Protein AF-A0A928M8E3-F1 (afdb_monomer_lite)

Radius of gyration: 13.66 Å; chains: 1; bounding box: 42×28×38 Å

Foldseek 3Di:
DPPPDPPCPLQAWEAEPNDTDRDDDQVVVVVQQQFWKFWDFPPDPPTATAGFHDGDPFWTWGQGPVRDIDIDTSSRTNYMYTDDPPD

Secondary structure (DSSP, 8-state):
------------EEEETTEEES---TTTGGGGTTSEEEEEETTEEEEEEEEEEEE-SSEEEEEETTS-EEEEEGGGEEEEEEE----

pLDDT: mean 78.51, std 16.41, range [37.09, 95.69]

Structure (mmCIF, N/CA/C/O backbone):
data_AF-A0A928M8E3-F1
#
_entry.id   AF-A0A928M8E3-F1
#
loop_
_atom_site.group_PDB
_atom_site.id
_atom_site.type_symbol
_atom_site.label_atom_id
_atom_site.label_alt_id
_atom_site.label_comp_id
_atom_site.label_asym_id
_atom_site.label_entity_id
_atom_site.label_seq_id
_atom_site.pdbx_PDB_ins_code
_atom_site.Cartn_x
_atom_site.Cartn_y
_atom_site.Cartn_z
_atom_site.occupancy
_atom_site.B_iso_or_equiv
_atom_sit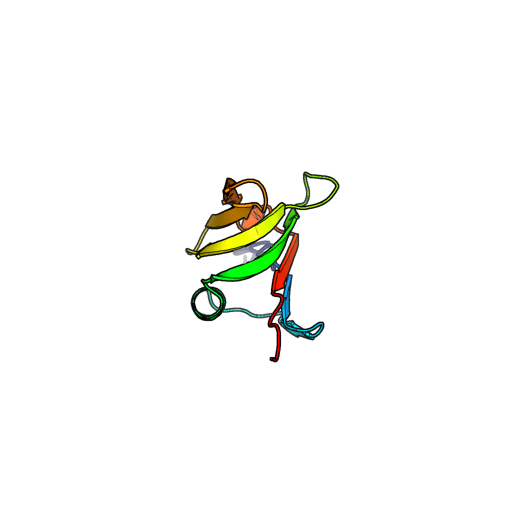e.auth_seq_id
_atom_site.auth_comp_id
_atom_site.auth_asym_id
_atom_site.auth_atom_id
_atom_site.pdbx_PDB_model_num
ATOM 1 N N . MET A 1 1 ? 27.838 -12.432 -22.278 1.00 40.34 1 MET A N 1
ATOM 2 C CA . MET A 1 1 ? 28.340 -11.568 -21.191 1.00 40.34 1 MET A CA 1
ATOM 3 C C . MET A 1 1 ? 27.130 -11.197 -20.353 1.00 40.34 1 MET A C 1
ATOM 5 O O . MET A 1 1 ? 26.206 -10.595 -20.882 1.00 40.34 1 MET A O 1
ATOM 9 N N . MET A 1 2 ? 27.064 -11.720 -19.129 1.00 50.81 2 MET A N 1
ATOM 10 C CA . MET A 1 2 ? 25.913 -11.619 -18.229 1.00 50.81 2 MET A CA 1
ATOM 11 C C . MET A 1 2 ? 25.830 -10.199 -17.651 1.00 50.81 2 MET A C 1
ATOM 13 O O . MET A 1 2 ? 26.407 -9.908 -16.613 1.00 50.81 2 MET A O 1
ATOM 17 N N . MET A 1 3 ? 25.138 -9.311 -18.354 1.00 51.06 3 MET A N 1
ATOM 18 C CA . MET A 1 3 ? 24.496 -8.126 -17.774 1.00 51.06 3 MET A CA 1
ATOM 19 C C . MET A 1 3 ? 23.029 -8.149 -18.203 1.00 51.06 3 MET A C 1
ATOM 21 O O . MET A 1 3 ? 22.505 -7.207 -18.788 1.00 51.06 3 MET A O 1
ATOM 25 N N . GLN A 1 4 ? 22.387 -9.296 -17.986 1.00 46.44 4 GLN A N 1
ATOM 26 C CA . GLN A 1 4 ? 20.944 -9.384 -18.079 1.00 46.44 4 GLN A CA 1
ATOM 27 C C . GLN A 1 4 ? 20.404 -8.731 -16.814 1.00 46.44 4 GLN A C 1
ATOM 29 O O . GLN A 1 4 ? 20.582 -9.254 -15.719 1.00 46.44 4 GLN A O 1
ATOM 34 N N . GLU A 1 5 ? 19.850 -7.538 -17.003 1.00 43.91 5 GLU A N 1
ATOM 35 C CA . GLU A 1 5 ? 18.784 -7.010 -16.169 1.00 43.91 5 GLU A CA 1
ATOM 36 C C . GLU A 1 5 ? 19.107 -7.041 -14.674 1.00 43.91 5 GLU A C 1
ATOM 38 O O . GLU A 1 5 ? 18.497 -7.763 -13.889 1.00 43.91 5 GLU A O 1
ATOM 43 N N . MET A 1 6 ? 19.964 -6.113 -14.240 1.00 40.44 6 MET A N 1
ATOM 44 C CA . MET A 1 6 ? 19.645 -5.444 -12.982 1.00 40.44 6 MET A CA 1
ATOM 45 C C . MET A 1 6 ? 18.362 -4.651 -13.268 1.00 40.44 6 MET A C 1
ATOM 47 O O . MET A 1 6 ? 18.406 -3.446 -13.509 1.00 40.44 6 MET A O 1
ATOM 51 N N . MET A 1 7 ? 17.223 -5.356 -13.365 1.00 37.09 7 MET A N 1
ATOM 52 C CA . MET A 1 7 ? 15.922 -4.750 -13.172 1.00 37.09 7 MET A CA 1
ATOM 53 C C . MET A 1 7 ? 16.108 -4.003 -11.868 1.00 37.09 7 MET A C 1
ATOM 55 O O . MET A 1 7 ? 16.270 -4.605 -10.806 1.00 37.09 7 MET A O 1
ATOM 59 N N . VAL A 1 8 ? 16.148 -2.679 -11.954 1.00 44.88 8 VAL A N 1
ATOM 60 C CA . VAL A 1 8 ? 15.784 -1.850 -10.826 1.00 44.88 8 VAL A CA 1
ATOM 61 C C . VAL A 1 8 ? 14.302 -2.151 -10.645 1.00 44.88 8 VAL A C 1
ATOM 63 O O . VAL A 1 8 ? 13.435 -1.402 -11.080 1.00 44.88 8 VAL A O 1
ATOM 66 N N . SER A 1 9 ? 13.998 -3.320 -10.079 1.00 47.97 9 SER A N 1
ATOM 67 C CA . SER A 1 9 ? 12.789 -3.511 -9.320 1.00 47.97 9 SER A CA 1
ATOM 68 C C . SER A 1 9 ? 12.918 -2.439 -8.257 1.00 47.97 9 SER A C 1
ATOM 70 O O . SER A 1 9 ? 13.670 -2.613 -7.296 1.00 47.97 9 SER A O 1
ATOM 72 N N . ASN A 1 10 ? 12.320 -1.271 -8.506 1.00 54.00 10 ASN A N 1
ATOM 73 C CA . ASN A 1 10 ? 12.078 -0.284 -7.471 1.00 54.00 10 ASN A CA 1
ATOM 74 C C . ASN A 1 10 ? 11.297 -1.058 -6.416 1.00 54.00 10 ASN A C 1
ATOM 76 O O . ASN A 1 10 ? 10.097 -1.277 -6.563 1.00 54.00 10 ASN A O 1
ATOM 80 N N . ALA A 1 11 ? 12.026 -1.603 -5.443 1.00 61.47 11 ALA A N 1
ATOM 81 C CA . ALA A 1 11 ? 11.496 -2.486 -4.431 1.00 61.47 11 ALA A CA 1
ATOM 82 C C . ALA A 1 11 ? 10.684 -1.592 -3.507 1.00 61.47 11 ALA A C 1
ATOM 84 O O . ALA A 1 11 ? 11.196 -1.003 -2.559 1.00 61.47 11 ALA A O 1
ATOM 85 N N . MET A 1 12 ? 9.432 -1.393 -3.894 1.00 75.12 12 MET A N 1
ATOM 86 C CA . MET A 1 12 ? 8.425 -0.683 -3.141 1.00 75.12 12 MET A CA 1
ATOM 87 C C . MET A 1 12 ? 8.386 -1.268 -1.728 1.00 75.12 12 MET A C 1
ATOM 89 O O . MET A 1 12 ? 8.029 -2.431 -1.537 1.00 75.12 12 MET A O 1
ATOM 93 N N . THR A 1 13 ? 8.742 -0.466 -0.727 1.00 82.25 13 THR A N 1
ATOM 94 C CA . THR A 1 13 ? 8.726 -0.921 0.665 1.00 82.25 13 THR A CA 1
ATOM 95 C C . THR A 1 13 ? 7.293 -0.913 1.178 1.00 82.25 13 THR A C 1
ATOM 97 O O . THR A 1 13 ? 6.661 0.143 1.261 1.00 82.25 13 THR A O 1
ATOM 100 N N . VAL A 1 14 ? 6.766 -2.067 1.575 1.00 83.75 14 VAL A N 1
ATOM 101 C CA . VAL A 1 14 ? 5.450 -2.126 2.219 1.00 83.75 14 VAL A CA 1
ATOM 102 C C . VAL A 1 14 ? 5.636 -2.199 3.727 1.00 83.75 14 VAL A C 1
ATOM 104 O O . VAL A 1 14 ? 6.381 -3.026 4.237 1.00 83.75 14 VAL A O 1
ATOM 107 N N . ILE A 1 15 ? 4.970 -1.311 4.455 1.00 86.19 15 ILE A N 1
ATOM 108 C CA . ILE A 1 15 ? 5.014 -1.221 5.910 1.00 86.19 15 ILE A CA 1
ATOM 109 C C . ILE A 1 15 ? 3.628 -1.546 6.443 1.00 86.19 15 ILE A C 1
ATOM 111 O O . ILE A 1 15 ? 2.659 -0.842 6.167 1.00 86.19 15 ILE A O 1
ATOM 115 N N . ILE A 1 16 ? 3.531 -2.607 7.235 1.00 85.50 16 ILE A N 1
ATOM 116 C CA . ILE A 1 16 ? 2.282 -3.031 7.872 1.00 85.50 16 ILE A CA 1
ATOM 117 C C . ILE A 1 16 ? 2.498 -2.987 9.377 1.00 85.50 16 ILE A C 1
ATOM 119 O O . ILE A 1 16 ? 3.393 -3.651 9.897 1.00 85.50 16 ILE A O 1
ATOM 123 N N . ASN A 1 17 ? 1.709 -2.180 10.090 1.00 79.88 17 ASN A N 1
ATOM 124 C CA . ASN A 1 17 ? 1.863 -1.967 11.540 1.00 79.88 17 ASN A CA 1
ATOM 125 C C . ASN A 1 17 ? 3.302 -1.628 11.969 1.00 79.88 17 ASN A C 1
ATOM 127 O O . ASN A 1 17 ? 3.794 -2.124 12.982 1.00 79.88 17 ASN A O 1
ATOM 131 N N . GLY A 1 18 ? 4.007 -0.824 11.172 1.00 78.19 18 GLY A N 1
ATOM 132 C CA . GLY A 1 18 ? 5.394 -0.441 11.452 1.00 78.19 18 GLY A CA 1
ATOM 133 C C . GLY A 1 18 ? 6.436 -1.532 11.182 1.00 78.19 18 GLY A C 1
ATOM 134 O O . GLY A 1 18 ? 7.615 -1.294 11.423 1.00 78.19 18 GLY A O 1
ATOM 135 N N . LYS A 1 19 ? 6.042 -2.702 10.662 1.00 82.44 19 LYS A N 1
ATOM 136 C CA . LYS A 1 19 ? 6.975 -3.728 10.181 1.00 82.44 19 LYS A CA 1
ATOM 137 C C . LYS A 1 19 ? 7.186 -3.578 8.680 1.00 82.44 19 LYS A C 1
ATOM 139 O O . LYS A 1 19 ? 6.222 -3.620 7.919 1.00 82.44 19 LYS A O 1
ATOM 144 N N . GLU A 1 20 ? 8.441 -3.419 8.274 1.00 81.38 20 GLU A N 1
ATOM 145 C CA . GLU A 1 20 ? 8.841 -3.445 6.867 1.00 81.38 20 GLU A CA 1
ATOM 146 C C . GLU A 1 20 ? 8.746 -4.869 6.316 1.00 81.38 20 GLU A C 1
ATOM 148 O O . GLU A 1 20 ? 9.314 -5.809 6.875 1.00 81.38 20 GLU A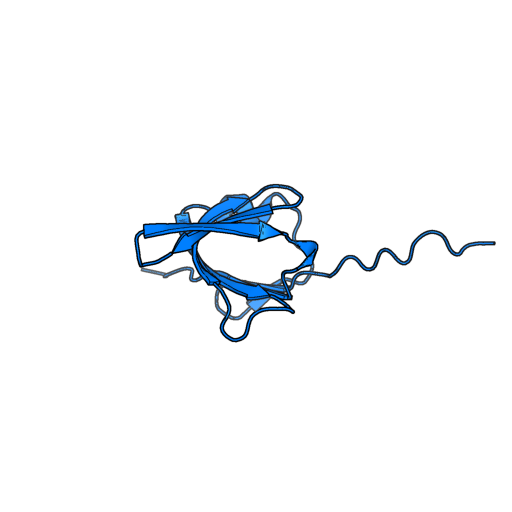 O 1
ATOM 153 N N . ILE A 1 21 ? 8.061 -5.012 5.190 1.00 80.75 21 ILE A N 1
ATOM 154 C CA . ILE A 1 21 ? 8.029 -6.220 4.377 1.00 80.75 21 ILE A CA 1
ATOM 155 C C . ILE A 1 21 ? 8.753 -5.878 3.075 1.00 80.75 21 ILE A C 1
ATOM 157 O O . ILE A 1 21 ? 8.285 -5.052 2.292 1.00 80.75 21 ILE A O 1
ATOM 161 N N . LYS A 1 22 ? 9.939 -6.471 2.892 1.00 61.44 22 LYS A N 1
ATOM 162 C CA . LYS A 1 22 ? 10.850 -6.180 1.769 1.00 61.44 22 LYS A CA 1
ATOM 163 C C . LYS A 1 22 ? 10.627 -7.054 0.535 1.00 61.44 22 LYS A C 1
ATOM 165 O O . LYS A 1 22 ? 11.282 -6.836 -0.473 1.00 61.44 22 LYS A O 1
ATOM 170 N N . ASP A 1 23 ? 9.703 -8.002 0.605 1.00 58.62 23 ASP A N 1
ATOM 171 C CA . ASP A 1 23 ? 9.403 -8.913 -0.492 1.00 58.62 23 ASP A CA 1
ATOM 172 C C . ASP A 1 23 ? 7.905 -9.217 -0.460 1.00 58.62 23 ASP A C 1
ATOM 174 O O . ASP A 1 23 ? 7.426 -10.021 0.342 1.00 58.62 23 ASP A O 1
ATOM 178 N N . MET A 1 24 ? 7.135 -8.455 -1.236 1.00 63.44 24 MET A N 1
ATOM 179 C CA . MET A 1 24 ? 5.707 -8.698 -1.400 1.00 63.44 24 MET A CA 1
ATOM 180 C C . MET A 1 24 ? 5.469 -9.245 -2.796 1.00 63.44 24 MET A C 1
ATOM 182 O O . MET A 1 24 ? 5.717 -8.566 -3.789 1.00 63.44 24 MET A O 1
ATOM 186 N N . SER A 1 25 ? 4.895 -10.443 -2.862 1.00 61.19 25 SER A N 1
ATOM 187 C CA . SER A 1 25 ? 4.190 -10.861 -4.067 1.00 61.19 25 SER A CA 1
ATOM 188 C C . SER A 1 25 ? 2.995 -9.928 -4.300 1.00 61.19 25 SER A C 1
ATOM 190 O O . SER A 1 25 ? 2.355 -9.475 -3.345 1.00 61.19 25 SER A O 1
ATOM 192 N N . ASP A 1 26 ? 2.648 -9.672 -5.566 1.00 62.47 26 ASP A N 1
ATOM 193 C CA . ASP A 1 26 ? 1.511 -8.814 -5.950 1.00 62.47 26 ASP A CA 1
ATOM 194 C C . ASP A 1 26 ? 0.187 -9.202 -5.267 1.00 62.47 26 ASP A C 1
ATOM 196 O O . ASP A 1 26 ? -0.709 -8.373 -5.104 1.00 62.47 26 ASP A O 1
ATOM 200 N N . SER A 1 27 ? 0.083 -10.455 -4.820 1.00 64.69 27 SER A N 1
ATOM 201 C CA . SER A 1 27 ? -1.081 -11.014 -4.136 1.00 64.69 27 SER A CA 1
ATOM 202 C C . SER A 1 27 ? -1.281 -10.496 -2.707 1.00 64.69 27 SER A C 1
ATOM 204 O O . SER A 1 27 ? -2.417 -10.469 -2.243 1.00 64.69 27 SER A O 1
ATOM 206 N N . MET A 1 28 ? -0.240 -10.035 -2.005 1.00 76.38 28 MET A N 1
ATOM 207 C CA . MET A 1 28 ? -0.397 -9.611 -0.605 1.00 76.38 28 MET A CA 1
ATOM 208 C C . MET A 1 28 ? -1.119 -8.267 -0.457 1.00 76.38 28 MET A C 1
ATOM 210 O O . MET A 1 28 ? -1.896 -8.087 0.475 1.00 76.38 28 MET A O 1
ATOM 214 N N . LEU A 1 29 ? -0.939 -7.320 -1.387 1.00 82.31 29 LEU A N 1
ATOM 215 C CA . LEU A 1 29 ? -1.680 -6.047 -1.344 1.00 82.31 29 LEU A CA 1
ATOM 216 C C . LEU A 1 29 ? -3.195 -6.253 -1.494 1.00 82.31 29 LEU A C 1
ATOM 218 O O . LEU A 1 29 ? -3.974 -5.451 -0.974 1.00 82.31 29 LEU A O 1
ATOM 222 N N . LEU A 1 30 ? -3.612 -7.335 -2.162 1.00 85.88 30 LEU A N 1
ATOM 223 C CA . LEU A 1 30 ? -5.022 -7.691 -2.319 1.00 85.88 30 LEU A CA 1
ATOM 224 C C . LEU A 1 30 ? -5.688 -8.041 -0.977 1.00 85.88 30 LEU A C 1
ATOM 226 O O . LEU A 1 30 ? -6.882 -7.800 -0.808 1.00 85.88 30 LEU A O 1
ATOM 230 N N . GLU A 1 31 ? -4.933 -8.531 0.008 1.00 86.19 31 GLU A N 1
ATOM 231 C CA . GLU A 1 31 ? -5.453 -8.823 1.354 1.00 86.19 31 GLU A CA 1
ATOM 232 C C . GLU A 1 31 ? -5.796 -7.548 2.141 1.00 86.19 31 GLU A C 1
ATOM 234 O O . GLU A 1 31 ? -6.585 -7.571 3.088 1.00 86.19 31 GLU A O 1
ATOM 239 N N . TYR A 1 32 ? -5.232 -6.410 1.730 1.00 88.50 32 TYR A N 1
ATOM 240 C CA . TYR A 1 32 ? -5.404 -5.121 2.393 1.00 88.50 32 TYR A CA 1
ATOM 241 C C . TYR A 1 32 ? -6.374 -4.187 1.659 1.00 88.50 32 TYR A C 1
ATOM 243 O O . TYR A 1 32 ? -6.517 -3.022 2.049 1.00 88.50 32 TYR A O 1
ATOM 251 N N . ILE A 1 33 ? -7.086 -4.668 0.630 1.00 91.50 33 ILE A N 1
ATOM 252 C CA . ILE A 1 33 ? -8.166 -3.892 0.009 1.00 91.50 33 ILE A CA 1
ATOM 253 C C . ILE A 1 33 ? -9.195 -3.495 1.077 1.00 91.50 33 ILE A C 1
ATOM 255 O O . ILE A 1 33 ? -9.640 -4.286 1.905 1.00 91.50 33 ILE A O 1
ATOM 259 N N . GLY A 1 34 ? -9.573 -2.222 1.072 1.00 91.56 34 GLY A N 1
ATOM 260 C CA . GLY A 1 34 ? -10.493 -1.621 2.027 1.00 91.56 34 GLY A CA 1
ATOM 261 C C . GLY A 1 34 ? -9.829 -1.055 3.284 1.00 91.56 34 GLY A C 1
ATOM 262 O O . GLY A 1 34 ? -10.509 -0.339 4.031 1.00 91.56 34 GLY A O 1
ATOM 263 N N . LYS A 1 35 ? -8.533 -1.313 3.508 1.00 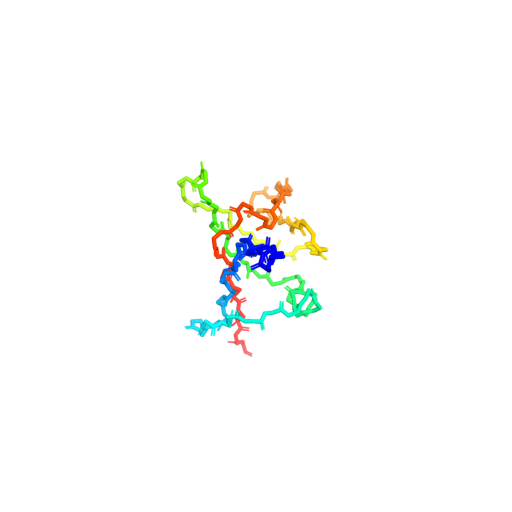92.31 35 LYS A N 1
ATOM 264 C CA . LYS A 1 35 ? -7.758 -0.725 4.611 1.00 92.31 35 LYS A CA 1
ATOM 265 C C . LYS A 1 35 ? -7.284 0.684 4.272 1.00 92.31 35 LYS A C 1
ATOM 267 O O . LYS A 1 35 ? -7.135 1.051 3.104 1.00 92.31 35 LYS A O 1
ATOM 272 N N . ASN A 1 36 ? -7.077 1.485 5.311 1.00 92.62 36 ASN A N 1
ATOM 273 C CA . ASN A 1 36 ? -6.471 2.798 5.150 1.00 92.62 36 ASN A CA 1
ATOM 274 C C . ASN A 1 36 ? -4.976 2.625 4.867 1.00 92.62 36 ASN A C 1
ATOM 276 O O . ASN A 1 36 ? -4.324 1.738 5.414 1.00 92.62 36 ASN A O 1
ATOM 280 N N . CYS A 1 37 ? -4.450 3.452 3.977 1.00 91.94 37 CYS A N 1
ATOM 281 C CA . CYS A 1 37 ? -3.065 3.430 3.570 1.00 91.94 37 CYS A CA 1
ATOM 282 C C . CYS A 1 37 ? -2.531 4.838 3.309 1.00 91.94 37 CYS A C 1
ATOM 284 O O . CYS A 1 37 ? -3.262 5.763 2.931 1.00 91.94 37 CYS A O 1
ATOM 286 N N . SER A 1 38 ? -1.221 4.976 3.458 1.00 91.81 38 SER A N 1
ATOM 287 C CA . SER A 1 38 ? -0.463 6.154 3.055 1.00 91.81 38 SER A CA 1
ATOM 288 C C . SER A 1 38 ? 0.625 5.728 2.070 1.00 91.81 38 SER A C 1
ATOM 290 O O . SER A 1 38 ? 1.371 4.795 2.350 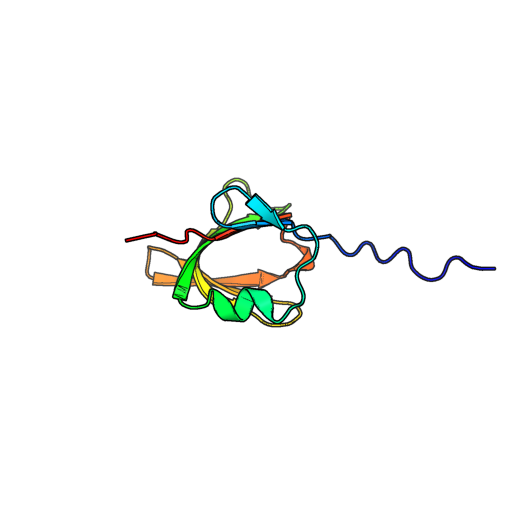1.00 91.81 38 SER A O 1
ATOM 292 N N . VAL A 1 39 ? 0.689 6.374 0.910 1.00 90.75 39 VAL A N 1
ATOM 293 C CA . VAL A 1 39 ? 1.559 6.004 -0.214 1.00 90.75 39 VAL A CA 1
ATOM 294 C C . VAL A 1 39 ? 2.508 7.145 -0.512 1.00 90.75 39 VAL A C 1
ATOM 296 O O . VAL A 1 39 ? 2.066 8.235 -0.858 1.00 90.75 39 VAL A O 1
ATOM 299 N N . TRP A 1 40 ? 3.808 6.913 -0.403 1.00 88.94 40 TRP A N 1
ATOM 300 C CA . TRP A 1 40 ? 4.821 7.910 -0.728 1.00 88.94 40 TRP A CA 1
ATOM 301 C C . TRP A 1 40 ? 5.401 7.633 -2.102 1.00 88.94 40 TRP A C 1
ATOM 303 O O . TRP A 1 40 ? 5.780 6.503 -2.403 1.00 88.94 40 TRP A O 1
ATOM 313 N N . THR A 1 41 ? 5.474 8.670 -2.930 1.00 87.12 41 THR A N 1
ATOM 314 C CA . THR A 1 41 ? 6.061 8.603 -4.267 1.00 87.12 41 THR A CA 1
ATOM 315 C C . THR A 1 41 ? 7.317 9.460 -4.345 1.00 87.12 41 THR A C 1
ATOM 317 O O . THR A 1 41 ? 7.468 10.423 -3.594 1.00 87.12 41 THR A O 1
ATOM 320 N N . PHE A 1 42 ? 8.199 9.151 -5.297 1.00 77.62 42 PHE A N 1
ATOM 321 C CA . PHE A 1 42 ? 9.435 9.917 -5.518 1.00 77.62 42 PHE A CA 1
ATOM 322 C C . PHE A 1 42 ? 9.188 11.370 -5.960 1.00 77.62 42 PHE A C 1
ATOM 324 O O . PHE A 1 42 ? 10.056 12.223 -5.805 1.00 77.62 42 PHE A O 1
ATOM 331 N N . ASN A 1 43 ? 8.018 11.655 -6.537 1.00 71.50 43 ASN A N 1
ATOM 332 C CA . ASN A 1 43 ? 7.726 12.919 -7.215 1.00 71.50 43 ASN A CA 1
ATOM 333 C C . ASN A 1 43 ? 6.804 13.870 -6.436 1.00 71.50 43 ASN A C 1
ATOM 335 O O . ASN A 1 43 ? 6.572 14.983 -6.902 1.00 71.50 43 ASN A O 1
ATOM 339 N N . SER A 1 44 ? 6.247 13.451 -5.295 1.00 65.50 44 SER A N 1
ATOM 340 C CA . SER A 1 44 ? 5.224 14.228 -4.586 1.00 65.50 44 SER A CA 1
ATOM 341 C C . SER A 1 44 ? 5.539 14.352 -3.101 1.00 65.50 44 SER A C 1
ATOM 343 O O . SER A 1 44 ? 5.495 13.381 -2.344 1.00 65.50 44 SER A O 1
ATOM 345 N N . VAL A 1 45 ? 5.801 15.586 -2.666 1.00 63.38 45 VAL A N 1
ATOM 346 C CA . VAL A 1 45 ? 5.994 15.923 -1.253 1.00 63.38 45 VAL A CA 1
ATOM 347 C C . VAL A 1 45 ? 4.670 15.706 -0.511 1.00 63.38 45 VAL A C 1
ATOM 349 O O . VAL A 1 45 ? 3.701 16.424 -0.736 1.00 63.38 45 VAL A O 1
ATOM 352 N N . GLY A 1 46 ? 4.623 14.705 0.372 1.00 67.81 46 GLY A N 1
ATOM 353 C CA . GLY A 1 46 ? 3.500 14.466 1.292 1.00 67.81 46 GLY A CA 1
ATOM 354 C C . GLY A 1 46 ? 2.748 13.144 1.111 1.00 67.81 46 GLY A C 1
ATOM 355 O O . GLY A 1 46 ? 2.061 12.725 2.045 1.00 67.81 46 GLY A O 1
ATOM 356 N N . GLY A 1 47 ? 2.926 12.460 -0.024 1.00 80.69 47 GLY A N 1
ATOM 357 C CA . GLY A 1 47 ? 2.275 11.179 -0.308 1.00 80.69 47 GLY A CA 1
ATOM 358 C C . GLY A 1 47 ? 0.741 11.243 -0.427 1.00 80.69 47 GLY A C 1
ATOM 359 O O . GLY A 1 47 ? 0.093 12.248 -0.134 1.00 80.69 47 GLY A O 1
ATOM 360 N N . VAL A 1 48 ? 0.136 10.143 -0.868 1.00 89.50 48 VAL A N 1
ATOM 361 C CA . VAL A 1 48 ? -1.311 9.963 -1.013 1.00 89.50 48 VAL A CA 1
ATOM 362 C C . VAL A 1 48 ? -1.847 9.211 0.199 1.00 89.50 48 VAL A C 1
ATOM 364 O O . VAL A 1 48 ? -1.457 8.075 0.447 1.00 89.50 48 VAL A O 1
ATOM 367 N N . LYS A 1 49 ? -2.776 9.813 0.947 1.00 91.19 49 LYS A N 1
ATOM 368 C CA . LYS A 1 49 ? -3.448 9.158 2.081 1.00 91.19 49 LYS A CA 1
ATOM 369 C C . LYS A 1 49 ? -4.902 8.854 1.754 1.00 91.19 49 LYS A C 1
ATOM 371 O O . LYS A 1 49 ? -5.656 9.745 1.351 1.00 91.19 49 LYS A O 1
ATOM 376 N N . GLY A 1 50 ? -5.324 7.619 1.982 1.00 93.56 50 GLY A N 1
ATOM 377 C CA . GLY A 1 50 ? -6.686 7.204 1.678 1.00 93.56 50 GLY A CA 1
ATOM 378 C C . GLY A 1 50 ? -6.947 5.744 1.993 1.00 93.56 50 GLY A C 1
ATOM 379 O O . GLY A 1 50 ? -6.256 5.149 2.805 1.00 93.56 50 GLY A O 1
ATOM 380 N N . LYS A 1 51 ? -7.966 5.177 1.360 1.00 94.81 51 LYS A N 1
ATOM 381 C CA . LYS A 1 51 ? -8.320 3.765 1.445 1.00 94.81 51 LYS A CA 1
ATOM 382 C C . LYS A 1 51 ? -7.844 3.041 0.192 1.00 94.81 51 LYS A C 1
ATOM 384 O O . LYS A 1 51 ? -8.148 3.492 -0.914 1.00 94.81 51 LYS A O 1
ATOM 389 N N . LEU A 1 52 ? -7.152 1.920 0.360 1.00 93.56 52 LEU A N 1
ATOM 390 C CA . LEU A 1 52 ? -6.749 1.050 -0.739 1.00 93.56 52 LEU A CA 1
ATOM 391 C C . LEU A 1 52 ? -8.000 0.410 -1.359 1.00 93.56 52 LEU A C 1
ATOM 393 O O . LEU A 1 52 ? -8.755 -0.261 -0.663 1.00 93.56 52 LEU A O 1
ATOM 397 N N . MET A 1 53 ? -8.266 0.650 -2.640 1.00 95.12 53 MET A N 1
ATOM 398 C CA . MET A 1 53 ? -9.476 0.162 -3.322 1.00 95.12 53 MET A CA 1
ATOM 399 C C . MET A 1 53 ? -9.199 -0.977 -4.291 1.00 95.12 53 MET A C 1
ATOM 401 O O . MET A 1 53 ? -10.051 -1.841 -4.459 1.00 95.12 53 MET A O 1
ATOM 405 N N . ALA A 1 54 ? -8.039 -0.956 -4.938 1.00 92.69 54 ALA A N 1
ATOM 406 C CA . ALA A 1 54 ? -7.575 -2.014 -5.822 1.00 92.69 54 ALA A CA 1
ATOM 407 C C . ALA A 1 54 ? -6.051 -1.930 -5.948 1.00 92.69 54 ALA A C 1
ATOM 409 O O . ALA A 1 54 ? -5.475 -0.850 -5.789 1.00 92.69 54 ALA A O 1
ATOM 410 N N . ALA A 1 55 ? -5.425 -3.053 -6.265 1.00 89.62 55 ALA A N 1
ATOM 411 C CA . ALA A 1 55 ? -4.035 -3.127 -6.674 1.00 89.62 55 ALA A CA 1
ATOM 412 C C . ALA A 1 55 ? -3.916 -4.191 -7.769 1.00 89.62 55 ALA A C 1
ATOM 414 O O . ALA A 1 55 ? -4.571 -5.229 -7.686 1.00 89.62 55 ALA A O 1
ATOM 415 N N . ASP A 1 56 ? -3.101 -3.923 -8.775 1.00 87.75 56 ASP A N 1
ATOM 416 C CA . ASP A 1 56 ? -2.676 -4.893 -9.787 1.00 87.75 56 ASP A CA 1
ATOM 417 C C . ASP A 1 56 ? -1.145 -4.864 -9.896 1.00 87.75 56 ASP A C 1
ATOM 419 O O . ASP A 1 56 ? -0.489 -4.275 -9.039 1.00 87.75 56 ASP A O 1
ATOM 423 N N . SER A 1 57 ? -0.550 -5.513 -10.896 1.00 82.94 57 SER A N 1
ATOM 424 C CA . SER A 1 57 ? 0.909 -5.604 -11.062 1.00 82.94 57 SER A CA 1
ATOM 425 C C . SER A 1 57 ? 1.616 -4.254 -11.225 1.00 82.94 57 SER A C 1
ATOM 427 O O . SER A 1 57 ? 2.792 -4.142 -10.892 1.00 82.94 57 SER A O 1
ATOM 429 N N . GLU A 1 58 ? 0.929 -3.212 -11.692 1.00 84.94 58 GLU A N 1
ATOM 430 C CA . GLU A 1 58 ? 1.550 -1.928 -12.040 1.00 84.94 58 GLU A CA 1
ATOM 431 C C . GLU A 1 58 ? 0.913 -0.730 -11.335 1.00 84.94 58 GLU A C 1
ATOM 433 O O . GLU A 1 58 ? 1.545 0.321 -11.216 1.00 84.94 58 GLU A O 1
ATOM 438 N N . TRP A 1 59 ? -0.316 -0.863 -10.846 1.00 89.88 59 TRP A N 1
ATOM 439 C CA . TRP A 1 59 ? -1.116 0.251 -10.361 1.00 89.88 59 TRP A CA 1
ATOM 440 C C . TRP A 1 59 ? -1.741 -0.029 -9.004 1.00 89.88 59 TRP A C 1
ATOM 442 O O . TRP A 1 59 ? -2.118 -1.146 -8.647 1.00 89.88 59 TRP A O 1
ATOM 452 N N . VAL A 1 60 ? -1.898 1.049 -8.242 1.00 91.12 60 VAL A N 1
ATOM 453 C CA . VAL A 1 60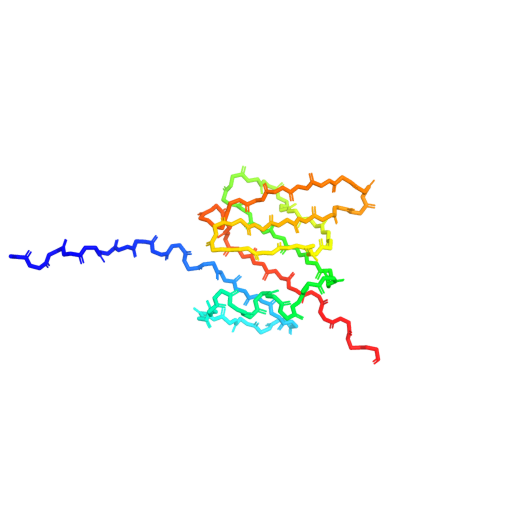 ? -2.614 1.066 -6.971 1.00 91.12 60 VAL A CA 1
ATOM 454 C C . VAL A 1 60 ? -3.687 2.143 -7.028 1.00 91.12 60 VAL A C 1
ATOM 456 O O . VAL A 1 60 ? -3.409 3.302 -7.336 1.00 91.12 60 VAL A O 1
ATOM 459 N N . LYS A 1 61 ? -4.926 1.768 -6.709 1.00 94.50 61 LYS A N 1
ATOM 460 C CA . LYS A 1 61 ? -6.076 2.673 -6.653 1.00 94.50 61 LYS A CA 1
ATOM 461 C C . LYS A 1 61 ? -6.386 3.035 -5.209 1.00 94.50 61 LYS A C 1
ATOM 463 O O . LYS A 1 61 ? -6.685 2.162 -4.395 1.00 94.50 61 LYS A O 1
ATOM 468 N N . ILE A 1 62 ? -6.394 4.328 -4.909 1.00 94.06 62 ILE A N 1
ATOM 469 C CA . ILE A 1 62 ? -6.610 4.870 -3.569 1.00 94.06 62 ILE A CA 1
ATOM 470 C C . ILE A 1 62 ? -7.804 5.819 -3.605 1.00 94.06 62 ILE A C 1
ATOM 472 O O . ILE A 1 62 ? -7.869 6.721 -4.438 1.00 94.06 62 ILE A O 1
ATOM 476 N N . LYS A 1 63 ? -8.743 5.649 -2.675 1.00 95.69 63 LYS A N 1
ATOM 477 C CA . LYS A 1 63 ? -9.802 6.629 -2.420 1.00 95.69 63 LYS A CA 1
ATOM 478 C C . LYS A 1 63 ? -9.361 7.561 -1.300 1.00 95.69 63 LYS A C 1
ATOM 480 O O . LYS A 1 63 ? -9.225 7.123 -0.159 1.00 95.69 63 LYS A O 1
ATOM 485 N N . THR A 1 64 ? -9.120 8.830 -1.602 1.00 93.00 64 THR A N 1
ATOM 486 C CA . THR A 1 64 ? -8.693 9.816 -0.601 1.00 93.00 64 THR A CA 1
ATOM 487 C C . THR A 1 64 ? -9.798 10.076 0.425 1.00 93.00 64 THR A C 1
ATOM 489 O O . THR A 1 64 ? -10.976 9.791 0.194 1.00 93.00 64 THR A O 1
ATOM 492 N N . LYS A 1 65 ? -9.441 10.684 1.563 1.00 87.00 65 LYS A N 1
ATOM 493 C CA . LYS A 1 65 ? -10.425 11.097 2.584 1.00 87.00 65 LYS A CA 1
ATOM 494 C C . LYS A 1 65 ? -11.485 12.071 2.050 1.00 87.00 65 LYS A C 1
ATOM 496 O O . LYS A 1 65 ? -12.583 12.109 2.590 1.00 87.00 65 LYS A O 1
ATOM 501 N N . LYS A 1 66 ? -11.167 12.834 0.997 1.00 88.81 66 LYS A N 1
ATOM 502 C CA . LYS A 1 66 ? -12.096 13.765 0.336 1.00 88.81 66 LYS A CA 1
ATOM 503 C C . LYS A 1 66 ? -13.067 13.067 -0.624 1.00 88.81 66 LYS A C 1
ATOM 505 O O . LYS A 1 66 ? -14.005 13.694 -1.095 1.00 88.81 66 LYS A O 1
ATOM 510 N N . GLY A 1 67 ? -12.871 11.774 -0.883 1.00 88.69 67 GLY A N 1
ATOM 511 C CA . GLY A 1 67 ? -13.696 10.977 -1.790 1.00 88.69 67 GLY A CA 1
ATOM 512 C C . GLY A 1 67 ? -13.112 10.819 -3.193 1.00 88.69 67 GLY A C 1
ATOM 513 O O . GLY A 1 67 ? -13.575 9.940 -3.918 1.00 88.69 67 GLY A O 1
ATOM 514 N N . ASP A 1 68 ? -12.076 11.589 -3.539 1.00 92.88 68 ASP A N 1
ATOM 515 C CA . ASP A 1 68 ? -11.401 11.514 -4.837 1.00 92.88 68 ASP A CA 1
ATOM 516 C C . ASP A 1 68 ? -10.692 10.174 -5.035 1.00 92.88 68 ASP A C 1
ATOM 518 O O . ASP A 1 68 ? -10.148 9.593 -4.092 1.00 92.88 68 ASP A O 1
ATOM 522 N N . ILE A 1 69 ? -10.646 9.712 -6.281 1.00 94.12 69 ILE A N 1
ATOM 523 C CA . ILE A 1 69 ? -9.892 8.524 -6.674 1.00 94.12 69 ILE A CA 1
ATOM 524 C C . ILE A 1 69 ? -8.542 8.955 -7.238 1.00 94.12 69 ILE A C 1
ATOM 526 O O . ILE A 1 69 ? -8.484 9.741 -8.180 1.00 94.12 69 ILE A O 1
ATOM 530 N N . GLN A 1 70 ? -7.466 8.397 -6.694 1.00 92.44 70 GLN A N 1
ATOM 531 C CA . GLN A 1 70 ? -6.118 8.525 -7.235 1.00 92.44 70 GLN A CA 1
ATOM 532 C C . GLN A 1 70 ? -5.591 7.155 -7.649 1.00 92.44 70 GLN A C 1
ATOM 534 O O . GLN A 1 70 ? -5.776 6.168 -6.937 1.00 92.44 70 GLN A O 1
ATOM 539 N N . ILE A 1 71 ? -4.950 7.103 -8.812 1.00 92.06 71 ILE A N 1
ATOM 540 C CA . ILE A 1 71 ? -4.318 5.902 -9.354 1.00 92.06 71 ILE A CA 1
ATOM 541 C C . ILE A 1 71 ? -2.821 6.189 -9.420 1.00 92.06 71 ILE A C 1
ATOM 543 O O . ILE A 1 71 ? -2.409 7.178 -10.023 1.00 92.06 71 ILE A O 1
ATOM 547 N N . VAL A 1 72 ? -2.023 5.361 -8.753 1.00 90.06 72 VAL A N 1
ATOM 548 C CA . VAL A 1 72 ? -0.582 5.565 -8.584 1.00 90.06 72 VAL A CA 1
ATOM 549 C C . VAL A 1 72 ? 0.155 4.388 -9.205 1.00 90.06 72 VAL A C 1
ATOM 551 O O . VAL A 1 72 ? -0.171 3.239 -8.913 1.00 90.06 72 VAL A O 1
ATOM 554 N N . ASN A 1 73 ? 1.137 4.671 -10.060 1.00 88.19 73 ASN A N 1
ATOM 555 C CA . ASN A 1 73 ? 1.986 3.641 -10.651 1.00 88.19 73 ASN A CA 1
ATOM 556 C C . ASN A 1 73 ? 2.960 3.100 -9.595 1.00 88.19 73 ASN A C 1
ATOM 558 O O . ASN A 1 73 ? 3.677 3.893 -8.982 1.00 88.19 73 ASN A O 1
ATOM 562 N N . LYS A 1 74 ? 3.025 1.779 -9.411 1.00 85.44 74 LYS A N 1
ATOM 563 C CA . LYS A 1 74 ? 3.898 1.096 -8.444 1.00 85.44 74 LYS A CA 1
ATOM 564 C C . LYS A 1 74 ? 5.373 1.443 -8.623 1.00 85.44 74 LYS A C 1
ATOM 566 O O . LYS A 1 74 ? 6.057 1.634 -7.624 1.00 85.44 74 LYS A O 1
ATOM 571 N N . ASN A 1 75 ? 5.842 1.651 -9.855 1.00 84.25 75 ASN A N 1
ATOM 572 C CA . ASN A 1 75 ? 7.234 2.035 -10.116 1.00 84.25 75 ASN A CA 1
ATOM 573 C C . ASN A 1 75 ? 7.582 3.428 -9.572 1.00 84.25 75 ASN A C 1
ATOM 575 O O . ASN A 1 75 ? 8.758 3.738 -9.384 1.00 84.25 75 ASN A O 1
ATOM 579 N N . MET A 1 76 ? 6.575 4.273 -9.323 1.00 86.06 76 MET A N 1
ATOM 580 C CA . MET A 1 76 ? 6.747 5.593 -8.713 1.00 86.06 76 MET A CA 1
ATOM 581 C C . MET A 1 76 ? 6.620 5.568 -7.187 1.00 86.06 76 MET A C 1
ATOM 583 O O . MET A 1 76 ? 6.836 6.605 -6.554 1.00 86.06 76 MET A O 1
ATOM 587 N N . ILE A 1 77 ? 6.250 4.431 -6.593 1.00 86.88 77 ILE A N 1
ATOM 588 C CA . ILE A 1 77 ? 6.019 4.305 -5.157 1.00 86.88 77 ILE A CA 1
ATOM 589 C C . ILE A 1 77 ? 7.330 3.950 -4.458 1.00 86.88 77 ILE A C 1
ATOM 591 O O . ILE A 1 77 ? 7.973 2.952 -4.763 1.00 86.88 77 ILE A O 1
ATOM 595 N N . MET A 1 78 ? 7.692 4.764 -3.472 1.00 87.06 78 MET A N 1
ATOM 596 C CA . MET A 1 78 ? 8.778 4.482 -2.536 1.00 87.06 78 MET A CA 1
ATOM 597 C C . MET A 1 78 ? 8.313 3.532 -1.439 1.00 87.06 78 MET A C 1
ATOM 599 O O . MET A 1 78 ? 8.970 2.535 -1.144 1.00 87.06 78 MET A O 1
ATOM 603 N N . SER A 1 79 ? 7.175 3.853 -0.821 1.00 87.31 79 SER A N 1
ATOM 604 C CA . SER A 1 79 ? 6.609 3.035 0.239 1.00 87.31 79 SER A CA 1
ATOM 605 C C . SER A 1 79 ? 5.091 3.121 0.317 1.00 87.31 79 SER A C 1
ATOM 607 O O . SER A 1 79 ? 4.482 4.142 -0.020 1.00 87.31 79 SER A O 1
ATOM 609 N N . ILE A 1 80 ? 4.477 2.046 0.810 1.00 89.50 80 ILE A N 1
ATOM 610 C CA . ILE A 1 80 ? 3.084 2.045 1.261 1.00 89.50 80 ILE A CA 1
ATOM 611 C C . ILE A 1 80 ? 3.035 1.637 2.715 1.00 89.50 80 ILE A C 1
ATOM 613 O O . ILE A 1 80 ? 3.509 0.570 3.077 1.00 89.50 80 ILE A O 1
ATOM 617 N N . HIS A 1 81 ? 2.390 2.457 3.532 1.00 90.81 81 HIS A N 1
ATOM 618 C CA . HIS A 1 81 ? 2.061 2.127 4.905 1.00 90.81 81 HIS A CA 1
ATOM 619 C C . HIS A 1 81 ? 0.593 1.724 4.953 1.00 90.81 81 HIS A C 1
ATOM 621 O O . HIS A 1 81 ? -0.266 2.529 4.592 1.00 90.81 81 HIS A O 1
ATOM 627 N N . ILE A 1 82 ? 0.308 0.496 5.373 1.00 90.38 82 ILE A N 1
ATOM 628 C CA . ILE A 1 82 ? -1.049 0.011 5.612 1.00 90.38 82 ILE A CA 1
ATOM 629 C C . ILE A 1 82 ? -1.364 0.160 7.098 1.00 90.38 82 ILE A C 1
ATOM 631 O O . ILE A 1 82 ? -0.710 -0.446 7.953 1.00 90.38 82 ILE A O 1
ATOM 635 N N . ASP A 1 83 ? -2.410 0.926 7.390 1.00 86.25 83 ASP A N 1
ATOM 636 C CA . ASP A 1 83 ? -2.970 1.036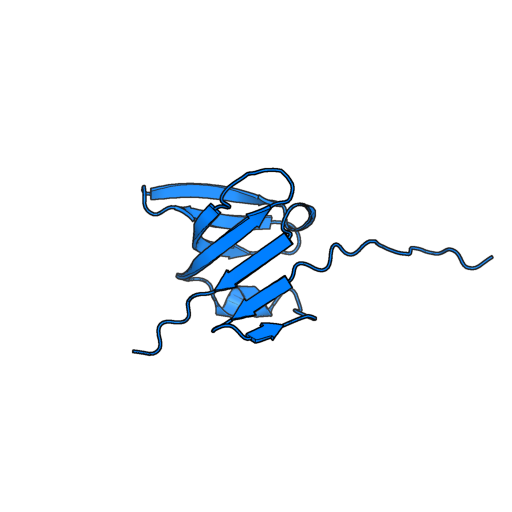 8.727 1.00 86.25 83 ASP A CA 1
ATOM 637 C C . ASP A 1 83 ? -3.895 -0.165 8.943 1.00 86.25 83 ASP A C 1
ATOM 639 O O . ASP A 1 83 ? -5.039 -0.194 8.471 1.00 86.25 83 ASP A O 1
ATOM 643 N N . THR A 1 84 ? -3.410 -1.189 9.644 1.00 70.00 84 THR A N 1
ATOM 644 C CA . THR A 1 84 ? -4.308 -2.221 10.162 1.00 70.00 84 THR A CA 1
ATOM 645 C C . THR A 1 84 ? -4.718 -1.795 11.564 1.00 70.00 84 THR A C 1
ATOM 647 O O . THR A 1 84 ? -4.009 -2.009 12.541 1.00 70.00 84 THR A O 1
ATOM 650 N N . GLU A 1 85 ? -5.852 -1.102 11.665 1.00 61.81 85 GLU A N 1
ATOM 651 C CA . GLU A 1 85 ? -6.499 -0.912 12.961 1.00 61.81 85 GLU A CA 1
ATOM 652 C C . GLU A 1 85 ? -6.794 -2.307 13.534 1.00 61.81 85 GLU A C 1
ATOM 654 O O . GLU A 1 85 ? -7.654 -3.027 13.022 1.00 61.81 85 GLU A O 1
ATOM 659 N N . GLN A 1 86 ? -6.033 -2.710 14.556 1.00 46.53 86 GLN A N 1
ATOM 660 C CA . GLN A 1 86 ? -6.455 -3.749 15.486 1.00 46.53 86 GLN A CA 1
ATOM 661 C C . GLN A 1 86 ? -7.509 -3.096 16.373 1.00 46.53 86 GLN A C 1
ATOM 663 O O . GLN A 1 86 ? -7.179 -2.274 17.229 1.00 46.53 86 GLN A O 1
ATOM 668 N N . LYS A 1 87 ? -8.774 -3.387 16.087 1.00 40.28 87 LYS A N 1
ATOM 669 C CA . LYS A 1 87 ? -9.864 -3.144 17.022 1.00 40.28 87 LYS A CA 1
ATOM 670 C C . LYS A 1 87 ? -10.148 -4.427 17.779 1.00 40.28 87 LYS A C 1
ATOM 672 O O . LYS A 1 87 ? -10.120 -5.486 17.112 1.00 40.28 87 LYS A O 1
#

Sequence (87 aa):
MMMQEMMVSNAMTVIINGKEIKDMSDSMLLEYIGKNCSVWTFNSVGGVKGKLMAADSEWVKIKTKKGDIQIVNKNMIMSIHIDTEQK